Protein AF-A0A836W245-F1 (afdb_monomer_lite)

Structure (mmCIF, N/CA/C/O backbone):
data_AF-A0A836W245-F1
#
_entry.id   AF-A0A836W245-F1
#
loop_
_atom_site.group_PDB
_atom_site.id
_atom_site.type_symbol
_atom_site.label_atom_id
_atom_site.label_alt_id
_atom_site.label_comp_id
_atom_site.label_asym_id
_atom_site.label_entity_id
_atom_site.label_seq_id
_atom_site.pdbx_PDB_ins_code
_atom_site.Cartn_x
_atom_site.Cartn_y
_atom_site.Cartn_z
_atom_site.occupancy
_atom_site.B_iso_or_equiv
_atom_site.auth_seq_id
_atom_site.auth_comp_id
_atom_site.auth_asym_id
_atom_site.auth_atom_id
_atom_site.pdbx_PDB_model_num
ATOM 1 N N . MET A 1 1 ? 28.069 -9.617 64.576 1.00 47.66 1 MET A N 1
ATOM 2 C CA . MET A 1 1 ? 28.295 -8.762 63.383 1.00 47.66 1 MET A CA 1
ATOM 3 C C . MET A 1 1 ? 27.732 -9.334 62.073 1.00 47.66 1 MET A C 1
ATOM 5 O O . MET A 1 1 ? 27.235 -8.561 61.270 1.00 47.66 1 MET A O 1
ATOM 9 N N . ARG A 1 2 ? 27.724 -10.661 61.850 1.00 44.66 2 ARG A N 1
ATOM 10 C CA . ARG A 1 2 ? 27.173 -11.289 60.622 1.00 44.66 2 ARG A CA 1
ATOM 11 C C . ARG A 1 2 ? 25.635 -11.312 60.510 1.00 44.66 2 ARG A C 1
ATOM 13 O O . ARG A 1 2 ? 25.115 -11.456 59.411 1.00 44.66 2 ARG A O 1
ATOM 20 N N . THR A 1 3 ? 24.909 -11.146 61.616 1.00 44.88 3 THR A N 1
ATOM 21 C CA . THR A 1 3 ? 23.432 -11.211 61.645 1.00 44.88 3 THR A CA 1
ATOM 22 C C . THR A 1 3 ? 22.758 -9.871 61.322 1.00 44.88 3 THR A C 1
ATOM 24 O O . THR A 1 3 ? 21.690 -9.860 60.725 1.00 44.88 3 THR A O 1
ATOM 27 N N . ILE A 1 4 ? 23.408 -8.741 61.629 1.00 49.28 4 ILE A N 1
ATOM 28 C CA . ILE A 1 4 ? 22.876 -7.386 61.374 1.00 49.28 4 ILE A CA 1
ATOM 29 C C . ILE A 1 4 ? 22.951 -7.034 59.877 1.00 49.28 4 ILE A C 1
ATOM 31 O O . ILE A 1 4 ? 22.024 -6.451 59.325 1.00 49.28 4 ILE A O 1
ATOM 35 N N . VAL A 1 5 ? 24.001 -7.485 59.181 1.00 45.41 5 VAL A N 1
ATOM 36 C CA . VAL A 1 5 ? 24.184 -7.248 57.734 1.00 45.41 5 VAL A CA 1
ATOM 37 C C . VAL A 1 5 ? 23.107 -7.949 56.893 1.00 45.41 5 VAL A C 1
ATOM 39 O O . VAL A 1 5 ? 22.710 -7.438 55.850 1.00 45.41 5 VAL A O 1
ATOM 42 N N . ARG A 1 6 ? 22.564 -9.082 57.364 1.00 43.44 6 ARG A N 1
ATOM 43 C CA . ARG A 1 6 ? 21.468 -9.790 56.679 1.00 43.44 6 ARG A CA 1
ATOM 44 C C . ARG A 1 6 ? 20.121 -9.069 56.772 1.00 43.44 6 ARG A C 1
ATOM 46 O O . ARG A 1 6 ? 19.291 -9.267 55.893 1.00 43.44 6 ARG A O 1
ATOM 53 N N . PHE A 1 7 ? 19.917 -8.222 57.781 1.00 39.59 7 PHE A N 1
ATOM 54 C CA . PHE A 1 7 ? 18.658 -7.495 57.953 1.00 39.59 7 PHE A CA 1
ATOM 55 C C . PHE A 1 7 ? 18.595 -6.238 57.067 1.00 39.59 7 PHE A C 1
ATOM 57 O O . PHE A 1 7 ? 17.558 -5.956 56.475 1.00 39.59 7 PHE A O 1
ATOM 64 N N . CYS A 1 8 ? 19.720 -5.538 56.869 1.00 41.50 8 CYS A N 1
ATOM 65 C CA . CYS A 1 8 ? 19.764 -4.344 56.011 1.00 41.50 8 CYS A CA 1
ATOM 66 C C . CYS A 1 8 ? 19.654 -4.657 54.507 1.00 41.50 8 CYS A C 1
ATOM 68 O O . CYS A 1 8 ? 19.101 -3.860 53.755 1.00 41.50 8 CYS A O 1
ATOM 70 N N . VAL A 1 9 ? 20.128 -5.825 54.056 1.00 45.41 9 VAL A N 1
ATOM 71 C CA . VAL A 1 9 ? 20.035 -6.223 52.636 1.00 45.41 9 VAL A CA 1
ATOM 72 C C . VAL A 1 9 ? 18.607 -6.635 52.249 1.00 45.41 9 VAL A C 1
ATOM 74 O O . VAL A 1 9 ? 18.189 -6.399 51.118 1.00 45.41 9 VAL A O 1
ATOM 77 N N . ALA A 1 10 ? 17.825 -7.180 53.188 1.00 42.88 10 ALA A N 1
ATOM 78 C CA . ALA A 1 10 ? 16.442 -7.586 52.933 1.00 42.88 10 ALA A CA 1
ATOM 79 C C . ALA A 1 10 ? 15.473 -6.393 52.807 1.00 42.88 10 ALA A C 1
ATOM 81 O O . ALA A 1 10 ? 14.523 -6.454 52.030 1.00 42.88 10 ALA A O 1
ATOM 82 N N . VAL A 1 11 ? 15.729 -5.284 53.513 1.00 47.28 11 VAL A N 1
ATOM 83 C CA . VAL A 1 11 ? 14.861 -4.090 53.473 1.00 47.28 11 VAL A CA 1
ATOM 84 C C . VAL A 1 11 ? 15.073 -3.270 52.191 1.00 47.28 11 VAL A C 1
ATOM 86 O O . VAL A 1 11 ? 14.105 -2.769 51.620 1.00 47.28 11 VAL A O 1
ATOM 89 N N . SER A 1 12 ? 16.299 -3.213 51.655 1.00 47.16 12 SER A N 1
ATOM 90 C CA . SER A 1 12 ? 16.576 -2.513 50.386 1.00 47.16 12 SER A CA 1
ATOM 91 C C . SER A 1 12 ? 16.054 -3.235 49.138 1.00 47.16 12 SER A C 1
ATOM 93 O O . SER A 1 12 ? 15.827 -2.589 48.118 1.00 47.16 12 SER A O 1
ATOM 95 N N . PHE A 1 13 ? 15.807 -4.548 49.203 1.00 42.25 13 PHE A N 1
ATOM 96 C CA . PHE A 1 13 ? 15.183 -5.285 48.096 1.00 42.25 13 PHE A CA 1
ATOM 97 C C . PHE A 1 13 ? 13.653 -5.168 48.072 1.00 42.25 13 PHE A C 1
ATOM 99 O O . PHE A 1 13 ? 13.043 -5.389 47.029 1.00 42.25 13 PHE A O 1
ATOM 106 N N . PHE A 1 14 ? 13.026 -4.777 49.185 1.00 44.38 14 PHE A N 1
ATOM 107 C CA . PHE A 1 14 ? 11.569 -4.638 49.261 1.00 44.38 14 PHE A CA 1
ATOM 108 C C . PHE A 1 14 ? 11.072 -3.253 48.805 1.00 44.38 14 PHE A C 1
ATOM 110 O O . PHE A 1 14 ? 9.953 -3.122 48.318 1.00 44.38 14 PHE A O 1
ATOM 117 N N . LEU A 1 15 ? 11.920 -2.220 48.880 1.00 45.69 15 LEU A N 1
ATOM 118 C CA . LEU A 1 15 ? 11.582 -0.847 48.472 1.00 45.69 15 LEU A CA 1
ATOM 119 C C . LEU A 1 15 ? 11.817 -0.548 46.979 1.00 45.69 15 LEU A C 1
ATOM 121 O O . LEU A 1 15 ? 11.284 0.433 46.471 1.00 45.69 15 LEU A O 1
ATOM 125 N N . CYS A 1 16 ? 12.543 -1.402 46.251 1.00 46.50 16 CYS A N 1
ATOM 126 C CA . CYS A 1 16 ? 12.774 -1.231 44.808 1.00 46.50 16 CYS A CA 1
ATOM 127 C C . CYS A 1 16 ? 11.718 -1.938 43.928 1.00 46.50 16 CYS A C 1
ATOM 129 O O . CYS A 1 16 ? 11.675 -1.738 42.719 1.00 46.50 16 CYS A O 1
ATOM 131 N N . GLY A 1 17 ? 10.831 -2.750 44.518 1.00 47.09 17 GLY A N 1
ATOM 132 C CA . GLY A 1 17 ? 9.788 -3.482 43.784 1.00 47.09 17 GLY A CA 1
ATOM 133 C C . GLY A 1 17 ? 8.493 -2.699 43.529 1.00 47.09 17 GLY A C 1
ATOM 134 O O . GLY A 1 17 ? 7.627 -3.180 42.803 1.00 47.09 17 GLY A O 1
ATOM 135 N N . ILE A 1 18 ? 8.334 -1.510 44.122 1.00 53.28 18 ILE A N 1
ATOM 136 C CA . ILE A 1 18 ? 7.068 -0.748 44.098 1.00 53.28 18 ILE A CA 1
ATOM 137 C C . ILE A 1 18 ? 7.098 0.396 43.062 1.00 53.28 18 ILE A C 1
ATOM 139 O O . ILE A 1 18 ? 6.050 0.878 42.640 1.00 53.28 18 ILE A O 1
ATOM 143 N N . ALA A 1 19 ? 8.276 0.798 42.570 1.00 51.19 19 ALA A N 1
ATOM 144 C CA . ALA A 1 19 ? 8.436 2.011 41.757 1.00 51.19 19 ALA A CA 1
ATOM 145 C C . ALA A 1 19 ? 8.362 1.812 40.227 1.00 51.19 19 ALA A C 1
ATOM 147 O O . ALA A 1 19 ? 8.539 2.773 39.484 1.00 51.19 19 ALA A O 1
ATOM 148 N N . SER A 1 20 ? 8.079 0.604 39.729 1.00 49.88 20 SER A N 1
ATOM 149 C CA . SER A 1 20 ? 8.009 0.335 38.278 1.00 49.88 20 SER A CA 1
ATOM 150 C C . SER A 1 20 ? 6.611 0.002 37.766 1.00 49.88 20 SER A C 1
ATOM 152 O O . SER A 1 20 ? 6.468 -0.562 36.686 1.00 49.88 20 SER A O 1
ATOM 154 N N . ARG A 1 21 ? 5.559 0.416 38.480 1.00 50.69 21 ARG A N 1
ATOM 155 C CA . ARG A 1 21 ? 4.278 0.695 37.823 1.00 50.69 21 ARG A CA 1
ATOM 156 C C . ARG A 1 21 ? 4.291 2.140 37.338 1.00 50.69 21 ARG A C 1
ATOM 158 O O . ARG A 1 21 ? 3.530 2.968 37.830 1.00 50.69 21 ARG A O 1
ATOM 165 N N . LEU A 1 22 ? 5.151 2.448 36.359 1.00 54.03 22 LEU A N 1
ATOM 166 C CA . LEU A 1 22 ? 4.744 3.488 35.420 1.00 54.03 22 LEU A CA 1
ATOM 167 C C . LEU A 1 22 ? 3.404 3.002 34.881 1.00 54.03 22 LEU A C 1
ATOM 169 O O . LEU A 1 22 ? 3.316 1.895 34.352 1.00 54.03 22 LEU A O 1
ATOM 173 N N . CYS A 1 23 ? 2.366 3.787 35.129 1.00 49.72 23 CYS A N 1
ATOM 174 C CA . CYS A 1 23 ? 1.044 3.591 34.576 1.00 49.72 23 CYS A CA 1
ATOM 175 C C . CYS A 1 23 ? 1.191 3.678 33.052 1.00 49.72 23 CYS A C 1
ATOM 177 O O . CYS A 1 23 ? 1.077 4.752 32.470 1.00 49.72 23 CYS A O 1
ATOM 179 N N . ALA A 1 24 ? 1.563 2.570 32.410 1.00 62.88 24 ALA A N 1
ATOM 180 C CA . ALA A 1 24 ? 1.354 2.405 30.991 1.00 62.88 24 ALA A CA 1
ATOM 181 C C . ALA A 1 24 ? -0.163 2.438 30.847 1.00 62.88 24 ALA A C 1
ATOM 183 O O . ALA A 1 24 ? -0.844 1.495 31.244 1.00 62.88 24 ALA A O 1
ATOM 184 N N . THR A 1 25 ? -0.693 3.577 30.406 1.00 70.31 25 THR A N 1
ATOM 185 C CA . THR A 1 25 ? -2.091 3.684 30.000 1.00 70.31 25 THR A CA 1
ATOM 186 C C . THR A 1 25 ? -2.354 2.543 29.034 1.00 70.31 25 THR A C 1
ATOM 188 O O . THR A 1 25 ? -1.683 2.458 28.003 1.00 70.31 25 THR A O 1
ATOM 191 N N . GLU A 1 26 ? -3.250 1.629 29.409 1.00 83.25 26 GLU A N 1
ATOM 192 C CA . GLU A 1 26 ? -3.616 0.521 28.536 1.00 83.25 26 GLU A CA 1
ATOM 193 C C . GLU A 1 26 ? -4.099 1.100 27.208 1.00 83.25 26 GLU A C 1
ATOM 195 O O . GLU A 1 26 ? -4.970 1.971 27.182 1.00 83.25 26 GLU A O 1
ATOM 200 N N . LEU A 1 27 ? -3.490 0.648 26.109 1.00 88.56 27 LEU A N 1
ATOM 201 C CA . LEU A 1 27 ? -3.878 1.072 24.773 1.00 88.56 27 LEU A CA 1
ATOM 202 C C . LEU A 1 27 ? -5.320 0.625 24.531 1.00 88.56 27 LEU A C 1
ATOM 204 O O . LEU A 1 27 ? -5.608 -0.572 24.494 1.00 88.56 27 LEU A O 1
ATOM 208 N N . THR A 1 28 ? -6.224 1.579 24.338 1.00 94.06 28 THR A N 1
ATOM 209 C CA . THR A 1 28 ? -7.613 1.252 24.012 1.00 94.06 28 THR A CA 1
ATOM 210 C C . THR A 1 28 ? -7.726 0.761 22.568 1.00 94.06 28 THR A C 1
ATOM 212 O O . THR A 1 28 ? -6.950 1.165 21.696 1.00 94.06 28 THR A O 1
ATOM 215 N N . GLU A 1 29 ? -8.744 -0.054 22.264 1.00 91.25 29 GLU A N 1
ATOM 216 C CA . GLU A 1 29 ? -9.030 -0.465 20.878 1.00 91.25 29 GLU A CA 1
ATOM 217 C C . GLU A 1 29 ? -9.170 0.760 19.958 1.00 91.25 29 GLU A C 1
ATOM 219 O O . GLU A 1 29 ? -8.620 0.796 18.859 1.00 91.25 29 GLU A O 1
ATOM 224 N N . GLY A 1 30 ? -9.858 1.805 20.426 1.00 93.38 30 GLY A N 1
ATOM 225 C CA . GLY A 1 30 ? -10.057 3.028 19.654 1.00 93.38 30 GLY A CA 1
ATOM 226 C C . GLY A 1 30 ? -8.750 3.751 19.316 1.00 93.38 30 GLY A C 1
ATOM 227 O O . GLY A 1 30 ? -8.602 4.258 18.206 1.00 93.38 30 GLY A O 1
ATOM 228 N N . GLU A 1 31 ? -7.789 3.801 20.241 1.00 95.31 31 GLU A N 1
ATOM 229 C CA . GLU A 1 31 ? -6.462 4.372 19.979 1.00 95.31 31 GLU A CA 1
ATOM 230 C C . GLU A 1 31 ? -5.665 3.524 18.991 1.00 95.31 31 GLU A C 1
ATOM 232 O O . GLU A 1 31 ? -5.082 4.078 18.056 1.00 95.31 31 GLU A O 1
ATOM 237 N N . ALA A 1 32 ? -5.702 2.197 19.143 1.00 93.50 32 ALA A N 1
ATOM 238 C CA . ALA A 1 32 ? -5.055 1.271 18.221 1.00 93.50 32 ALA A CA 1
ATOM 239 C C . ALA A 1 32 ? -5.604 1.422 16.791 1.00 93.50 32 ALA A C 1
ATOM 241 O O . ALA A 1 32 ? -4.836 1.546 15.837 1.00 93.50 32 ALA A O 1
ATOM 242 N N . VAL A 1 33 ? -6.931 1.498 16.641 1.00 94.75 33 VAL A N 1
ATOM 243 C CA . VAL A 1 33 ? -7.595 1.669 15.339 1.00 94.75 33 VAL A CA 1
ATOM 244 C C . VAL A 1 33 ? -7.238 3.012 14.706 1.00 94.75 33 VAL A C 1
ATOM 246 O O . VAL A 1 33 ? -6.909 3.044 13.523 1.00 94.75 33 VAL A O 1
ATOM 249 N N . ARG A 1 34 ? -7.230 4.112 15.475 1.00 96.56 34 ARG A N 1
ATOM 250 C CA . ARG A 1 34 ? -6.826 5.434 14.957 1.00 96.56 34 ARG A CA 1
ATOM 251 C C . ARG A 1 34 ? -5.363 5.463 14.519 1.00 96.56 34 ARG A C 1
ATOM 253 O O . ARG A 1 34 ? -5.039 6.065 13.495 1.00 96.56 34 ARG A O 1
ATOM 260 N N . ALA A 1 35 ? -4.476 4.825 15.280 1.00 96.75 35 ALA A N 1
ATOM 261 C CA . ALA A 1 35 ? -3.066 4.722 14.918 1.00 96.75 35 ALA A CA 1
ATOM 262 C C . ALA A 1 35 ? -2.878 3.900 13.632 1.00 96.75 35 ALA A C 1
ATOM 264 O O . ALA A 1 35 ? -2.146 4.322 12.735 1.00 96.75 35 ALA A O 1
ATOM 265 N N . LEU A 1 36 ? -3.589 2.773 13.517 1.00 96.69 36 LEU A N 1
ATOM 266 C CA . LEU A 1 36 ? -3.573 1.922 12.332 1.00 96.69 36 LEU A CA 1
ATOM 267 C C . LEU A 1 36 ? -4.112 2.660 11.102 1.00 96.69 36 LEU A C 1
ATOM 269 O O . LEU A 1 36 ? -3.475 2.647 10.053 1.00 96.69 36 LEU A O 1
ATOM 273 N N . GLU A 1 37 ? -5.241 3.356 11.236 1.00 98.00 37 GLU A N 1
ATOM 274 C CA . GLU A 1 37 ? -5.814 4.164 10.161 1.00 98.00 37 GLU A CA 1
ATOM 275 C C . GLU A 1 37 ? -4.830 5.241 9.694 1.00 98.00 37 GLU A C 1
ATOM 277 O O . GLU A 1 37 ? -4.583 5.363 8.495 1.00 98.00 37 GLU A O 1
ATOM 282 N N . LYS A 1 38 ? -4.188 5.963 10.622 1.00 98.50 38 LYS A N 1
ATOM 283 C CA . LYS A 1 38 ? -3.166 6.963 10.284 1.00 98.50 38 LYS A CA 1
ATOM 284 C C . LYS A 1 38 ? -2.003 6.352 9.496 1.00 98.50 38 LYS A C 1
ATOM 286 O O . LYS A 1 38 ? -1.590 6.922 8.486 1.00 98.50 38 LYS A O 1
ATOM 291 N N . ALA A 1 39 ? -1.487 5.203 9.936 1.00 98.06 39 ALA A N 1
ATOM 292 C CA . ALA A 1 39 ? -0.386 4.518 9.263 1.00 98.06 39 ALA A CA 1
ATOM 293 C C . ALA A 1 39 ? -0.782 4.044 7.854 1.00 98.06 39 ALA A C 1
ATOM 295 O O . ALA A 1 39 ? -0.070 4.315 6.887 1.00 98.06 39 ALA A O 1
ATOM 296 N N . VAL A 1 40 ? -1.944 3.398 7.715 1.00 98.44 40 VAL A N 1
ATOM 297 C CA . VAL A 1 40 ? -2.439 2.908 6.419 1.00 98.44 40 VAL A CA 1
ATOM 298 C C . VAL A 1 40 ? -2.730 4.061 5.461 1.00 98.44 40 VAL A C 1
ATOM 300 O O . VAL A 1 40 ? -2.367 3.980 4.291 1.00 98.44 40 VAL A O 1
ATOM 303 N N . GLN A 1 41 ? -3.321 5.159 5.936 1.00 98.50 41 GLN A N 1
ATOM 304 C CA . GLN A 1 41 ? -3.576 6.339 5.105 1.00 98.50 41 GLN A CA 1
ATOM 305 C C . GLN A 1 41 ? -2.279 6.954 4.571 1.00 98.50 41 GLN A C 1
ATOM 307 O O . GLN A 1 41 ? -2.218 7.278 3.387 1.00 98.50 41 GLN A O 1
ATOM 312 N N . PHE A 1 42 ? -1.235 7.060 5.400 1.00 98.56 42 PHE A N 1
ATOM 313 C CA . PHE A 1 42 ? 0.078 7.527 4.950 1.00 98.56 42 PHE A CA 1
ATOM 314 C C . PHE A 1 42 ? 0.670 6.603 3.878 1.00 98.56 42 PHE A C 1
ATOM 316 O O . PHE A 1 42 ? 1.099 7.068 2.825 1.00 98.56 42 PHE A O 1
ATOM 323 N N . PHE A 1 43 ? 0.633 5.285 4.094 1.00 98.12 43 PHE A N 1
ATOM 324 C CA . PHE A 1 43 ? 1.153 4.339 3.108 1.00 98.12 43 PHE A CA 1
ATOM 325 C C . PHE A 1 43 ? 0.384 4.387 1.787 1.00 98.12 43 PHE A C 1
ATOM 327 O O . PHE A 1 43 ? 0.999 4.358 0.725 1.00 98.12 43 PHE A O 1
ATOM 334 N N . ARG A 1 44 ? -0.949 4.460 1.832 1.00 98.19 44 ARG A N 1
ATOM 335 C CA . ARG A 1 44 ? -1.790 4.506 0.629 1.00 98.19 44 ARG A CA 1
ATOM 336 C C . ARG A 1 44 ? -1.604 5.794 -0.168 1.00 98.19 44 ARG A C 1
ATOM 338 O O . ARG A 1 44 ? -1.588 5.737 -1.390 1.00 98.19 44 ARG A O 1
ATOM 345 N N . LYS A 1 45 ? -1.472 6.937 0.512 1.00 97.75 45 LYS A N 1
ATOM 346 C CA . LYS A 1 45 ? -1.440 8.257 -0.138 1.00 97.75 45 LYS A CA 1
ATOM 347 C C . LYS A 1 45 ? -0.043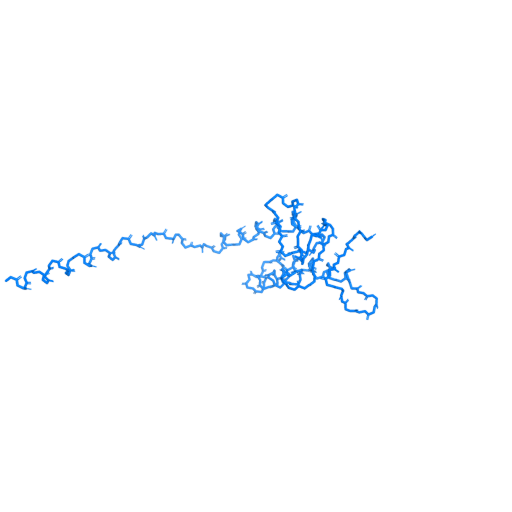 8.716 -0.533 1.00 97.75 45 LYS A C 1
ATOM 349 O O . LYS A 1 45 ? 0.111 9.283 -1.605 1.00 97.75 45 LYS A O 1
ATOM 354 N N . GLU A 1 46 ? 0.955 8.459 0.308 1.00 97.56 46 GLU A N 1
ATOM 355 C CA . GLU A 1 46 ? 2.286 9.060 0.154 1.00 97.56 46 GLU A CA 1
ATOM 356 C C . GLU A 1 46 ? 3.331 8.049 -0.344 1.00 97.56 46 GLU A C 1
ATOM 358 O O . GLU A 1 46 ? 4.167 8.355 -1.196 1.00 97.56 46 GLU A O 1
ATOM 363 N N . VAL A 1 47 ? 3.296 6.821 0.184 1.00 97.56 47 VAL A N 1
ATOM 364 C CA . VAL A 1 47 ? 4.333 5.805 -0.081 1.00 97.56 47 VAL A CA 1
ATOM 365 C C . VAL A 1 47 ? 4.042 5.014 -1.355 1.00 97.56 47 VAL A C 1
ATOM 367 O O . VAL A 1 47 ? 4.957 4.677 -2.111 1.00 97.56 47 VAL A O 1
ATOM 370 N N . SER A 1 48 ? 2.767 4.703 -1.576 1.00 97.69 48 SER A N 1
ATOM 371 C CA . SER A 1 48 ? 2.318 3.811 -2.634 1.00 97.69 48 SER A CA 1
ATOM 372 C C . SER A 1 48 ? 2.628 4.340 -4.036 1.00 97.69 48 SER A C 1
ATOM 374 O O . SER A 1 48 ? 2.436 5.516 -4.340 1.00 97.69 48 SER A O 1
ATOM 376 N N . ALA A 1 49 ? 3.034 3.438 -4.926 1.00 97.19 49 ALA A N 1
ATOM 377 C CA . ALA A 1 49 ? 2.996 3.637 -6.367 1.00 97.19 49 ALA A CA 1
ATOM 378 C C . ALA A 1 49 ? 1.770 2.898 -6.916 1.00 97.19 49 ALA A C 1
ATOM 380 O O . ALA A 1 49 ? 1.836 1.713 -7.228 1.00 97.19 49 ALA A O 1
ATOM 381 N N . GLN A 1 50 ? 0.624 3.583 -6.988 1.00 97.12 50 GLN A N 1
ATOM 382 C CA . GLN A 1 50 ? -0.637 3.026 -7.498 1.00 97.12 50 GLN A CA 1
ATOM 383 C C . GLN A 1 50 ? -1.080 1.705 -6.816 1.00 97.12 50 GLN A C 1
ATOM 385 O O . GLN A 1 50 ? -1.565 0.797 -7.480 1.00 97.12 50 GLN A O 1
ATOM 390 N N . GLY A 1 51 ? -0.894 1.555 -5.508 1.00 98.19 51 GLY A N 1
ATOM 391 C CA . GLY A 1 51 ? -1.150 0.312 -4.763 1.00 98.19 51 GLY A CA 1
ATOM 392 C C . GLY A 1 51 ? 0.081 -0.592 -4.609 1.00 98.19 51 GLY A C 1
ATOM 393 O O . GLY A 1 51 ? 0.047 -1.543 -3.836 1.00 98.19 51 GLY A O 1
ATOM 394 N N . GLY A 1 52 ? 1.180 -0.303 -5.309 1.00 98.25 52 GLY A N 1
ATOM 395 C CA . GLY A 1 52 ? 2.445 -1.028 -5.204 1.00 98.25 52 GLY A CA 1
ATOM 396 C C . GLY A 1 52 ? 3.423 -0.421 -4.192 1.00 98.25 52 GLY A C 1
ATOM 397 O O . GLY A 1 52 ? 3.386 0.780 -3.919 1.00 98.25 52 GLY A O 1
ATOM 398 N N . TYR A 1 53 ? 4.315 -1.254 -3.651 1.00 98.44 53 TYR A N 1
ATOM 399 C CA . TYR A 1 53 ? 5.287 -0.884 -2.617 1.00 98.44 53 TYR A CA 1
ATOM 400 C C . TYR A 1 53 ? 6.681 -1.467 -2.891 1.00 98.44 53 TYR A C 1
ATOM 402 O O . TYR A 1 53 ? 6.837 -2.450 -3.616 1.00 98.44 53 TYR A O 1
ATOM 410 N N . LEU A 1 54 ? 7.692 -0.844 -2.290 1.00 97.56 54 LEU A N 1
ATOM 411 C CA . LEU A 1 54 ? 9.110 -1.204 -2.335 1.00 97.56 54 LEU A CA 1
ATOM 412 C C . LEU A 1 54 ? 9.612 -1.578 -0.931 1.00 97.56 54 LEU A C 1
ATOM 414 O O . LEU A 1 54 ? 8.852 -1.570 0.036 1.00 97.56 54 LEU A O 1
ATOM 418 N N . TRP A 1 55 ? 10.901 -1.897 -0.821 1.00 94.38 55 TRP A N 1
ATOM 419 C CA . TRP A 1 55 ? 11.511 -2.418 0.405 1.00 94.38 55 TRP A CA 1
ATOM 420 C C . TRP A 1 55 ? 11.835 -1.310 1.397 1.00 94.38 55 TRP A C 1
ATOM 422 O O . TRP A 1 55 ? 11.666 -1.460 2.607 1.00 94.38 55 TRP A O 1
ATOM 432 N N . ARG A 1 56 ? 12.363 -0.200 0.874 1.00 95.38 56 ARG A N 1
ATOM 433 C CA . ARG A 1 56 ? 12.897 0.890 1.682 1.00 95.38 56 ARG A CA 1
ATOM 434 C C . ARG A 1 56 ? 12.656 2.235 1.022 1.00 95.38 56 ARG A C 1
ATOM 436 O O . ARG A 1 56 ? 12.741 2.391 -0.196 1.00 95.38 56 ARG A O 1
ATOM 443 N N . TYR A 1 57 ? 12.407 3.209 1.884 1.00 97.06 57 TYR A N 1
ATOM 444 C CA . TYR A 1 57 ? 12.158 4.593 1.531 1.00 97.06 57 TYR A CA 1
ATOM 445 C C . TYR A 1 57 ? 12.986 5.497 2.444 1.00 97.06 57 TYR A C 1
ATOM 447 O O . TYR A 1 57 ? 13.159 5.192 3.628 1.00 97.06 57 TYR A O 1
ATOM 455 N N . SER A 1 58 ? 13.499 6.608 1.914 1.00 97.50 58 SER A N 1
ATOM 456 C CA . SER A 1 58 ? 13.969 7.705 2.764 1.00 97.50 58 SER A CA 1
ATOM 457 C C . SER A 1 58 ? 12.786 8.390 3.450 1.00 97.50 58 SER A C 1
ATOM 459 O O . SER A 1 58 ? 11.650 8.286 2.997 1.00 97.50 58 SER A O 1
ATOM 461 N N . GLN A 1 59 ? 13.046 9.113 4.540 1.00 96.62 59 GLN A N 1
ATOM 462 C CA . GLN A 1 59 ? 12.001 9.786 5.323 1.00 96.62 59 GLN A CA 1
ATOM 463 C C . GLN A 1 59 ? 11.167 10.785 4.499 1.00 96.62 59 GLN A C 1
ATOM 465 O O . GLN A 1 59 ? 9.980 10.954 4.753 1.00 96.62 59 GLN A O 1
ATOM 470 N N . ASP A 1 60 ? 11.788 11.430 3.515 1.00 96.69 60 ASP A N 1
ATOM 471 C CA . ASP A 1 60 ? 11.168 12.372 2.577 1.00 96.69 60 ASP A CA 1
ATOM 472 C C . ASP A 1 60 ? 10.624 11.696 1.302 1.00 96.69 60 ASP A C 1
ATOM 474 O O . ASP A 1 60 ? 10.176 12.379 0.386 1.00 96.69 60 ASP A O 1
ATOM 478 N N . LEU A 1 61 ? 10.700 10.361 1.217 1.00 96.19 61 LEU A N 1
ATOM 479 C CA . LEU A 1 61 ? 10.273 9.523 0.088 1.00 96.19 61 LEU A CA 1
ATOM 480 C C . LEU A 1 61 ? 10.967 9.816 -1.259 1.00 96.19 61 LEU A C 1
ATOM 482 O O . LEU A 1 61 ? 10.556 9.264 -2.289 1.00 96.19 61 LEU A O 1
ATOM 486 N N . SER A 1 62 ? 12.031 10.631 -1.262 1.00 95.88 62 SER A N 1
ATOM 487 C CA . SER A 1 62 ? 12.801 10.985 -2.463 1.00 95.88 62 SER A CA 1
ATOM 488 C C . SER A 1 62 ? 13.697 9.845 -2.957 1.00 95.88 62 SER A C 1
ATOM 490 O O . SER A 1 62 ? 13.992 9.747 -4.150 1.00 95.88 62 SER A O 1
ATOM 492 N N . LYS A 1 63 ? 14.106 8.948 -2.052 1.00 97.31 63 LYS A N 1
ATOM 493 C CA . LYS A 1 63 ? 14.838 7.717 -2.357 1.00 97.31 63 LYS A CA 1
ATOM 494 C C . LYS A 1 63 ? 13.947 6.517 -2.094 1.00 97.31 63 LYS A C 1
ATOM 496 O O . LYS A 1 63 ? 13.305 6.419 -1.048 1.00 97.31 63 LYS A O 1
ATOM 501 N N . ARG A 1 64 ? 13.939 5.606 -3.060 1.00 97.25 64 ARG A N 1
ATOM 502 C CA . ARG A 1 64 ? 13.092 4.420 -3.094 1.00 97.25 64 ARG A CA 1
ATOM 503 C C . ARG A 1 64 ? 13.918 3.255 -3.608 1.00 97.25 64 ARG A C 1
ATOM 505 O O . ARG A 1 64 ? 14.634 3.413 -4.599 1.00 97.25 64 ARG A O 1
ATOM 512 N N . GLU A 1 65 ? 13.865 2.122 -2.920 1.00 96.38 65 GLU A N 1
ATOM 513 C CA . GLU A 1 65 ? 14.778 1.009 -3.184 1.00 96.38 65 GLU A CA 1
ATOM 514 C C . GLU A 1 65 ? 14.076 -0.349 -3.054 1.00 96.38 65 GLU A C 1
ATOM 516 O O . GLU A 1 65 ? 13.322 -0.586 -2.107 1.00 96.38 65 GLU A O 1
ATOM 521 N N . GLY A 1 66 ? 14.343 -1.222 -4.027 1.00 94.00 66 GLY A N 1
ATOM 522 C CA . GLY A 1 66 ? 14.225 -2.676 -3.912 1.00 94.00 66 GLY A CA 1
ATOM 523 C C . GLY A 1 66 ? 15.625 -3.262 -3.719 1.00 94.00 66 GLY A C 1
ATOM 524 O O . GLY A 1 66 ? 16.370 -2.803 -2.852 1.00 94.00 66 GLY A O 1
ATOM 525 N N . GLU A 1 67 ? 16.039 -4.185 -4.590 1.00 94.25 67 GLU A N 1
ATOM 526 C CA . GLU A 1 67 ? 17.449 -4.623 -4.672 1.00 94.25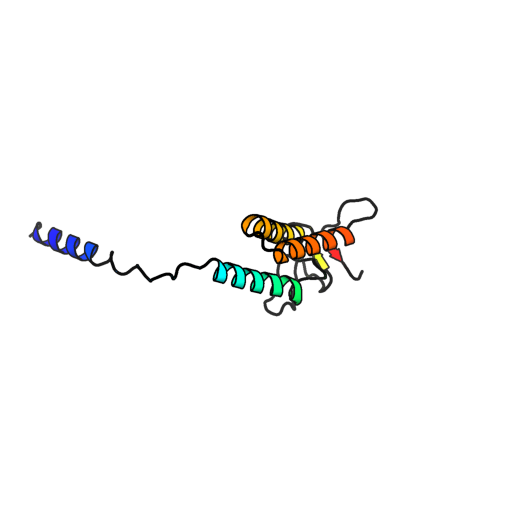 67 GLU A CA 1
ATOM 527 C C . GLU A 1 67 ? 18.400 -3.484 -5.074 1.00 94.25 67 GLU A C 1
ATOM 529 O O . GLU A 1 67 ? 19.581 -3.486 -4.731 1.00 94.25 67 GLU A O 1
ATOM 534 N N . GLY A 1 68 ? 17.874 -2.485 -5.781 1.00 93.19 68 GLY A N 1
ATOM 535 C CA . GLY A 1 68 ? 18.576 -1.264 -6.150 1.00 93.19 68 GLY A CA 1
ATOM 536 C C . GLY A 1 68 ? 17.636 -0.064 -6.164 1.00 93.19 68 GLY A C 1
ATOM 537 O O . GLY A 1 68 ? 16.484 -0.148 -5.731 1.00 93.19 68 GLY A O 1
ATOM 538 N N . LYS A 1 69 ? 18.126 1.066 -6.683 1.00 95.81 69 LYS A N 1
ATOM 539 C CA . LYS A 1 69 ? 17.326 2.28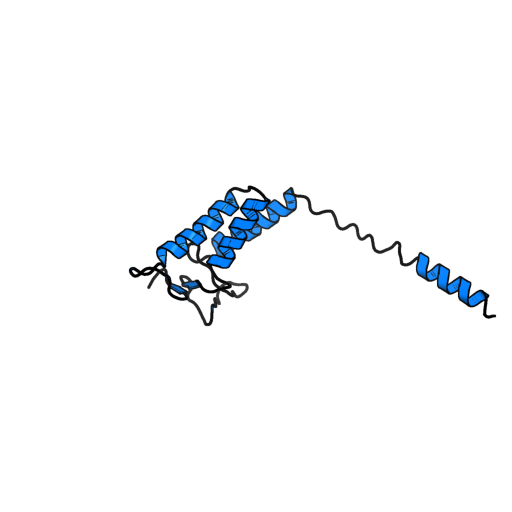7 -6.836 1.00 95.81 69 LYS A CA 1
ATOM 540 C C . LYS A 1 69 ? 16.112 2.020 -7.730 1.00 95.81 69 LYS A C 1
ATOM 542 O O . LYS A 1 69 ? 16.256 1.488 -8.828 1.00 95.81 69 LYS A O 1
ATOM 547 N N . ALA A 1 70 ? 14.943 2.446 -7.272 1.00 95.81 70 ALA A N 1
ATOM 548 C CA . ALA A 1 70 ? 13.679 2.320 -7.980 1.00 95.81 70 ALA A CA 1
ATOM 549 C C . ALA A 1 70 ? 13.089 3.697 -8.316 1.00 95.81 70 ALA A C 1
ATOM 551 O O . ALA A 1 70 ? 13.351 4.694 -7.634 1.00 95.81 70 ALA A O 1
ATOM 552 N N . GLY A 1 71 ? 12.298 3.749 -9.389 1.00 94.50 71 GLY A N 1
ATOM 553 C CA . GLY A 1 71 ? 11.559 4.942 -9.785 1.00 94.50 71 GLY A CA 1
ATOM 554 C C . GLY A 1 71 ? 10.330 5.191 -8.899 1.00 94.50 71 GLY A C 1
ATOM 555 O O . GLY A 1 71 ? 9.910 4.318 -8.136 1.00 94.50 71 GLY A O 1
ATOM 556 N N . PRO A 1 72 ? 9.716 6.383 -8.993 1.00 93.50 72 PRO A N 1
ATOM 557 C CA . PRO A 1 72 ? 8.518 6.719 -8.224 1.00 93.50 72 PRO A CA 1
ATOM 558 C C . PRO A 1 72 ? 7.2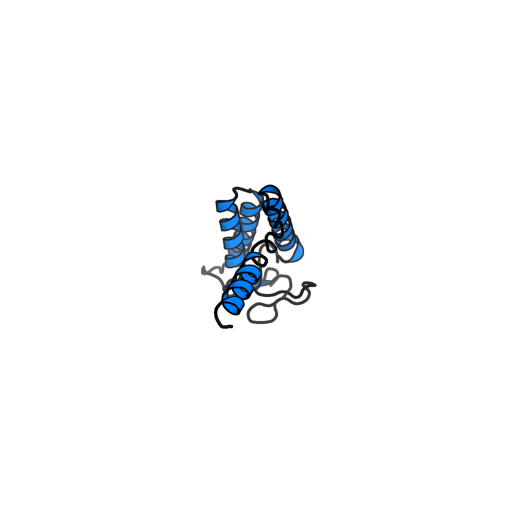85 5.890 -8.617 1.00 93.50 72 PRO A C 1
ATOM 560 O O . PRO A 1 72 ? 6.415 5.693 -7.775 1.00 93.50 72 PRO A O 1
ATOM 563 N N . LEU A 1 73 ? 7.229 5.375 -9.852 1.00 96.06 73 LEU A N 1
ATOM 564 C CA . LEU A 1 73 ? 6.142 4.538 -10.383 1.00 96.06 73 LEU A CA 1
ATOM 565 C C . LEU A 1 73 ? 6.532 3.054 -10.491 1.00 96.06 73 LEU A C 1
ATOM 567 O O . LEU A 1 73 ? 6.028 2.326 -11.344 1.00 96.06 73 LEU A O 1
ATOM 571 N N . THR A 1 74 ? 7.434 2.605 -9.618 1.00 97.38 74 THR A N 1
ATOM 572 C CA . THR A 1 74 ? 7.894 1.215 -9.548 1.00 97.38 74 THR A CA 1
ATOM 573 C C . THR A 1 74 ? 7.397 0.546 -8.267 1.00 97.38 74 THR A C 1
ATOM 575 O O . THR A 1 74 ? 7.360 1.167 -7.204 1.00 97.38 74 THR A O 1
ATOM 578 N N . ALA A 1 75 ? 7.075 -0.742 -8.351 1.00 97.94 75 ALA A N 1
ATOM 579 C CA . ALA A 1 75 ? 6.763 -1.598 -7.212 1.00 97.94 75 ALA A CA 1
ATOM 580 C C . ALA A 1 75 ? 7.601 -2.880 -7.235 1.00 97.94 75 ALA A C 1
ATOM 582 O O . ALA A 1 75 ? 8.057 -3.307 -8.293 1.00 97.94 75 ALA A O 1
ATOM 583 N N . TRP A 1 76 ? 7.799 -3.505 -6.075 1.00 97.88 76 TRP A N 1
ATOM 584 C CA . TRP A 1 76 ? 8.515 -4.777 -5.955 1.00 97.88 76 TRP A CA 1
ATOM 585 C C . TRP A 1 76 ? 7.555 -5.934 -5.710 1.00 97.88 76 TRP A C 1
ATOM 587 O O . TRP A 1 76 ? 6.592 -5.797 -4.947 1.00 97.88 76 TRP A O 1
ATOM 597 N N . VAL A 1 77 ? 7.838 -7.078 -6.329 1.00 97.50 77 VAL A N 1
ATOM 598 C CA . VAL A 1 77 ? 7.076 -8.319 -6.139 1.00 97.50 77 VAL A CA 1
ATOM 599 C C . VAL A 1 77 ? 7.760 -9.211 -5.109 1.00 97.50 77 VAL A C 1
ATOM 601 O O . VAL A 1 77 ? 7.088 -9.782 -4.254 1.00 97.50 77 VAL A O 1
ATOM 604 N N . GLN A 1 78 ? 9.093 -9.301 -5.137 1.00 94.81 78 GLN A N 1
ATOM 605 C CA . GLN A 1 78 ? 9.822 -10.130 -4.177 1.00 94.81 78 GLN A CA 1
ATOM 606 C C . GLN A 1 78 ? 9.744 -9.580 -2.739 1.00 94.81 78 GLN A C 1
ATOM 608 O O . GLN A 1 78 ? 9.765 -8.357 -2.547 1.00 94.81 78 GLN A O 1
ATOM 613 N N . PRO A 1 79 ? 9.697 -10.457 -1.718 1.00 91.44 79 PRO A N 1
ATOM 614 C CA . PRO A 1 79 ? 9.706 -10.036 -0.323 1.00 91.44 79 PRO A CA 1
ATOM 615 C C . PRO A 1 79 ? 10.996 -9.291 0.078 1.00 91.44 79 PRO A C 1
ATOM 617 O O . PRO A 1 79 ? 12.077 -9.712 -0.331 1.00 91.44 79 PRO A O 1
ATOM 620 N N . PRO A 1 80 ? 10.909 -8.254 0.935 1.00 90.31 80 PRO A N 1
ATOM 621 C CA . PRO A 1 80 ? 9.676 -7.638 1.434 1.00 90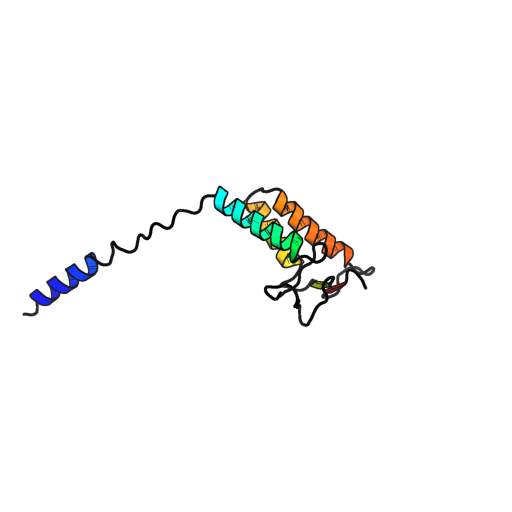.31 80 PRO A CA 1
ATOM 622 C C . PRO A 1 80 ? 9.078 -6.683 0.390 1.00 90.31 80 PRO A C 1
ATOM 624 O O . PRO A 1 80 ? 9.613 -5.612 0.181 1.00 90.31 80 PRO A O 1
ATOM 627 N N . GLY A 1 81 ? 7.961 -7.018 -0.256 1.00 95.12 81 GLY A N 1
ATOM 628 C CA . GLY A 1 81 ? 7.436 -6.243 -1.391 1.00 95.12 81 GLY A CA 1
ATOM 629 C C . GLY A 1 81 ? 5.950 -5.920 -1.281 1.00 95.12 81 GLY A C 1
ATOM 630 O O . GLY A 1 81 ? 5.343 -6.024 -0.216 1.00 95.12 81 GLY A O 1
ATOM 631 N N . THR A 1 82 ? 5.342 -5.587 -2.418 1.00 98.38 82 THR A N 1
ATOM 632 C CA . THR A 1 82 ? 3.893 -5.354 -2.544 1.00 98.38 82 THR A CA 1
ATOM 633 C C . THR A 1 82 ? 3.054 -6.491 -1.948 1.00 98.38 82 THR A C 1
ATOM 635 O O . THR A 1 82 ? 2.123 -6.177 -1.203 1.00 98.38 82 THR A O 1
ATOM 638 N N . PRO A 1 83 ? 3.373 -7.788 -2.171 1.00 98.06 83 PRO A N 1
ATOM 639 C CA . PRO A 1 83 ? 2.627 -8.873 -1.533 1.00 98.06 83 PRO A CA 1
ATOM 640 C C . PRO A 1 83 ? 2.715 -8.830 -0.004 1.00 98.06 83 PRO A C 1
ATOM 642 O O . PRO A 1 83 ? 1.701 -8.956 0.669 1.00 98.06 83 PRO A O 1
ATOM 645 N N . THR A 1 84 ? 3.901 -8.554 0.551 1.00 97.81 84 THR A N 1
ATOM 646 C CA . THR A 1 84 ? 4.126 -8.491 2.005 1.00 97.81 84 THR A CA 1
ATOM 647 C C . THR A 1 84 ? 3.305 -7.385 2.671 1.00 97.81 84 THR A C 1
ATOM 649 O O . THR A 1 84 ? 2.751 -7.589 3.750 1.00 97.81 84 THR A O 1
ATOM 652 N N . VAL A 1 85 ? 3.193 -6.217 2.031 1.00 98.19 85 VAL A N 1
ATOM 653 C CA . VAL A 1 85 ? 2.351 -5.117 2.533 1.00 98.19 85 VAL A CA 1
ATOM 654 C C . VAL A 1 85 ? 0.865 -5.480 2.440 1.00 98.19 85 VAL A C 1
ATOM 656 O O . VAL A 1 85 ? 0.121 -5.264 3.396 1.00 98.19 85 VAL A O 1
ATOM 659 N N . GLY A 1 86 ? 0.448 -6.082 1.322 1.00 98.38 86 GLY A N 1
ATOM 660 C CA . GLY A 1 86 ? -0.918 -6.570 1.126 1.00 98.38 86 GLY A CA 1
ATOM 661 C C . GLY A 1 86 ? -1.346 -7.599 2.170 1.00 98.38 86 GLY A C 1
ATOM 662 O O . GLY A 1 86 ? -2.422 -7.468 2.755 1.00 98.38 86 GLY A O 1
ATOM 663 N N . ASP A 1 87 ? -0.480 -8.569 2.463 1.00 98.38 87 ASP A N 1
ATOM 664 C CA . ASP A 1 87 ? -0.702 -9.570 3.509 1.00 98.38 87 ASP A CA 1
ATOM 665 C C . ASP A 1 87 ? -0.830 -8.917 4.889 1.00 98.38 87 ASP A C 1
ATOM 667 O O . ASP A 1 87 ? -1.717 -9.281 5.660 1.00 98.38 87 ASP A O 1
ATOM 671 N N . GLY A 1 88 ? -0.015 -7.896 5.182 1.00 98.12 88 GLY A N 1
ATOM 672 C CA . GLY A 1 88 ? -0.128 -7.115 6.415 1.00 98.12 88 GLY A CA 1
ATOM 673 C C . GLY A 1 88 ? -1.487 -6.419 6.559 1.00 98.12 88 GLY A C 1
ATOM 674 O O . GLY A 1 88 ? -2.098 -6.464 7.629 1.00 98.12 88 GLY A O 1
ATOM 675 N N . TYR A 1 89 ? -2.004 -5.820 5.482 1.00 98.62 89 TYR A N 1
ATOM 676 C CA . TYR A 1 89 ? -3.346 -5.230 5.479 1.00 98.62 89 TYR A CA 1
ATOM 677 C C . TYR A 1 89 ? -4.448 -6.279 5.622 1.00 98.62 89 TYR A C 1
ATOM 679 O O . TYR A 1 89 ? -5.392 -6.075 6.389 1.00 98.62 89 TYR A O 1
ATOM 687 N N . LEU A 1 90 ? -4.333 -7.403 4.915 1.00 98.56 90 LEU A N 1
ATOM 688 C CA . LEU A 1 90 ? -5.322 -8.473 4.960 1.00 98.56 90 LEU A CA 1
ATOM 689 C C . LEU A 1 90 ? -5.383 -9.127 6.344 1.00 98.56 90 LEU A C 1
ATOM 691 O O . LEU A 1 90 ? -6.472 -9.411 6.842 1.00 98.56 90 LEU A O 1
ATOM 695 N N . GLU A 1 91 ? -4.237 -9.317 6.990 1.00 98.50 91 GLU A N 1
ATOM 696 C CA . GLU A 1 91 ? -4.172 -9.840 8.351 1.00 98.50 91 GLU A CA 1
ATOM 697 C C . GLU A 1 91 ? -4.777 -8.857 9.356 1.00 98.50 91 GLU A C 1
ATOM 699 O O . GLU A 1 91 ? -5.639 -9.226 10.155 1.00 98.50 91 GLU A O 1
ATOM 704 N N . ALA A 1 92 ? -4.428 -7.572 9.252 1.00 97.62 92 ALA A N 1
ATOM 705 C CA . ALA A 1 92 ? -5.038 -6.542 10.083 1.00 97.62 92 ALA A CA 1
ATOM 706 C C . ALA A 1 92 ? -6.567 -6.482 9.891 1.00 97.62 92 ALA A C 1
ATOM 708 O O . ALA A 1 92 ? -7.307 -6.280 10.859 1.00 97.62 92 ALA A O 1
ATOM 709 N N . TYR A 1 93 ? -7.063 -6.689 8.665 1.00 98.44 93 TYR A N 1
ATOM 710 C CA . TYR A 1 93 ? -8.496 -6.799 8.395 1.00 98.44 93 TYR A CA 1
ATOM 711 C C . TYR A 1 93 ? -9.119 -8.017 9.085 1.00 98.44 93 TYR A C 1
ATOM 713 O O . TYR A 1 93 ? -10.137 -7.864 9.754 1.00 98.44 93 TYR A O 1
ATOM 721 N N . ARG A 1 94 ? -8.510 -9.206 8.981 1.00 98.38 94 ARG A N 1
ATOM 722 C CA . ARG A 1 94 ? -9.018 -10.426 9.638 1.00 98.38 94 ARG A CA 1
ATOM 723 C C . ARG A 1 94 ? -9.127 -10.269 11.153 1.00 98.38 94 ARG A C 1
ATOM 725 O O . ARG A 1 94 ? -10.084 -10.765 11.738 1.00 98.38 94 ARG A O 1
ATOM 732 N N . LEU A 1 95 ? -8.179 -9.562 11.766 1.00 96.50 95 LEU A N 1
ATOM 733 C CA . LEU A 1 95 ? -8.137 -9.355 13.215 1.00 96.50 95 LEU A CA 1
ATOM 734 C C . LEU A 1 95 ? -9.105 -8.273 13.712 1.00 96.50 95 LEU A C 1
ATOM 736 O O . LEU A 1 95 ? -9.580 -8.356 14.840 1.00 96.50 95 LEU A O 1
ATOM 740 N N . SER A 1 96 ? -9.386 -7.247 12.904 1.00 95.69 96 SER A N 1
ATOM 741 C CA . SER A 1 96 ? -10.116 -6.050 13.361 1.00 95.69 96 SER A CA 1
ATOM 742 C C . SER A 1 96 ? -11.464 -5.807 12.677 1.00 95.69 96 SER A C 1
ATOM 744 O O . SER A 1 96 ? -12.248 -4.970 13.131 1.00 95.69 96 SER A O 1
ATOM 746 N N . GLY A 1 97 ? -11.714 -6.463 11.542 1.00 97.12 97 GLY A N 1
ATOM 747 C CA . GLY A 1 97 ? -12.890 -6.271 10.696 1.00 97.12 97 GLY A CA 1
ATOM 748 C C . GLY A 1 97 ? -13.011 -4.883 10.054 1.00 97.12 97 GLY A C 1
ATOM 749 O O . GLY A 1 97 ? -14.046 -4.594 9.453 1.00 97.12 97 GLY A O 1
ATOM 750 N N . LYS A 1 98 ? -12.010 -3.994 10.169 1.00 98.12 98 LYS A N 1
ATOM 751 C CA . LYS A 1 98 ? -12.139 -2.608 9.684 1.00 98.12 98 LYS A CA 1
ATOM 752 C C . LYS A 1 98 ? -12.057 -2.556 8.145 1.00 98.12 98 LYS A C 1
ATOM 754 O O . LYS A 1 98 ? -11.009 -2.890 7.590 1.00 98.12 98 LYS A O 1
ATOM 759 N N . PRO A 1 99 ? -13.098 -2.084 7.430 1.00 98.12 99 PRO A N 1
ATOM 760 C CA . PRO A 1 99 ? -13.167 -2.192 5.967 1.00 98.12 99 PRO A CA 1
ATOM 761 C C . PRO A 1 99 ? -12.025 -1.508 5.207 1.00 98.12 99 PRO A C 1
ATOM 763 O O . PRO A 1 99 ? -11.603 -1.996 4.163 1.00 98.12 99 PRO A O 1
ATOM 766 N N . PHE A 1 100 ? -11.477 -0.407 5.736 1.00 98.12 100 PHE A N 1
ATOM 767 C CA . PHE A 1 100 ? -10.398 0.333 5.070 1.00 98.12 100 PHE A CA 1
ATOM 768 C C . PHE A 1 100 ? -9.120 -0.498 4.870 1.00 98.12 100 PHE A C 1
ATOM 770 O O . PHE A 1 100 ? -8.334 -0.189 3.976 1.00 98.12 100 PHE A O 1
ATOM 777 N N . LEU A 1 101 ? -8.916 -1.537 5.686 1.00 98.69 101 LEU A N 1
ATOM 778 C CA . LEU A 1 101 ? -7.790 -2.465 5.580 1.00 98.69 101 LEU A CA 1
ATOM 779 C C . LEU A 1 101 ? -7.981 -3.437 4.416 1.00 98.69 101 LEU A C 1
ATOM 781 O O . LEU A 1 101 ? -7.043 -3.683 3.665 1.00 98.69 101 LEU A O 1
ATOM 785 N N . LEU A 1 102 ? -9.205 -3.936 4.219 1.00 98.75 102 LEU A N 1
ATOM 786 C CA . LEU A 1 102 ? -9.516 -4.795 3.079 1.00 98.75 102 LEU A CA 1
ATOM 787 C C . LEU A 1 102 ? -9.375 -4.034 1.759 1.00 98.75 102 LEU A C 1
ATOM 789 O O . LEU A 1 102 ? -8.827 -4.571 0.801 1.00 98.75 102 LEU A O 1
ATOM 793 N N . GLU A 1 103 ? -9.815 -2.775 1.715 1.00 98.69 103 GLU A N 1
ATOM 794 C CA . GLU A 1 103 ? -9.623 -1.941 0.526 1.00 98.69 103 GLU A CA 1
ATOM 795 C C . GLU A 1 103 ? -8.137 -1.668 0.252 1.00 98.69 103 GLU A C 1
ATOM 797 O O . GLU A 1 103 ? -7.705 -1.757 -0.894 1.00 98.69 103 GLU A O 1
ATOM 802 N N . ALA A 1 104 ? -7.326 -1.446 1.293 1.00 98.75 104 ALA A N 1
ATOM 803 C CA . ALA A 1 104 ? -5.875 -1.319 1.143 1.00 98.75 104 ALA A CA 1
ATOM 804 C C . ALA A 1 104 ? -5.231 -2.608 0.589 1.00 98.75 104 ALA A C 1
ATOM 806 O O . ALA A 1 104 ? -4.421 -2.552 -0.334 1.00 98.75 104 ALA A O 1
ATOM 807 N N . ALA A 1 105 ? -5.627 -3.782 1.094 1.00 98.81 105 ALA A N 1
ATOM 808 C CA . ALA A 1 105 ? -5.169 -5.076 0.575 1.00 98.81 105 ALA A CA 1
ATOM 809 C C . ALA A 1 105 ? -5.631 -5.326 -0.877 1.00 98.81 105 ALA A C 1
ATOM 811 O O . ALA A 1 105 ? -4.918 -5.922 -1.685 1.00 98.81 105 ALA A O 1
ATOM 812 N N . ARG A 1 106 ? -6.827 -4.853 -1.246 1.00 98.88 106 ARG A N 1
ATOM 813 C CA . ARG A 1 106 ? -7.329 -4.940 -2.623 1.00 98.88 106 ARG A CA 1
ATOM 814 C C . ARG A 1 106 ? -6.474 -4.110 -3.577 1.00 98.88 106 ARG A C 1
ATOM 816 O O . ARG A 1 106 ? -6.164 -4.585 -4.667 1.00 98.88 106 ARG A O 1
ATOM 823 N N . GLU A 1 107 ? -6.075 -2.905 -3.176 1.00 98.81 107 GLU A N 1
ATOM 824 C CA . GLU A 1 107 ? -5.196 -2.040 -3.972 1.00 98.81 107 GLU A CA 1
ATOM 825 C C . GLU A 1 107 ? -3.853 -2.716 -4.272 1.00 98.81 107 GLU A C 1
ATOM 827 O O . GLU A 1 107 ? -3.404 -2.687 -5.419 1.00 98.81 107 GLU A O 1
ATOM 832 N N . THR A 1 108 ? -3.253 -3.407 -3.294 1.00 98.75 108 THR A N 1
ATOM 833 C CA . THR A 1 108 ? -2.010 -4.165 -3.524 1.00 98.75 108 THR A CA 1
ATOM 834 C C . THR A 1 108 ? -2.225 -5.335 -4.478 1.00 98.75 108 THR A C 1
ATOM 836 O O . THR A 1 108 ? -1.406 -5.574 -5.365 1.00 98.75 108 THR A O 1
ATOM 839 N N . GLY A 1 109 ? -3.351 -6.044 -4.351 1.00 98.56 109 GLY A N 1
ATOM 840 C CA . GLY A 1 109 ? -3.725 -7.115 -5.275 1.00 98.56 109 GLY A CA 1
ATOM 841 C C . GLY A 1 109 ? -3.901 -6.615 -6.712 1.00 98.56 109 GLY A C 1
ATOM 842 O O . GLY A 1 109 ? -3.374 -7.213 -7.647 1.00 98.56 109 GLY A O 1
ATOM 843 N N . LEU A 1 110 ? -4.580 -5.481 -6.902 1.00 98.69 110 LEU A N 1
ATOM 844 C CA . LEU A 1 110 ? -4.761 -4.867 -8.221 1.00 98.69 110 LEU A CA 1
ATOM 845 C C . LEU A 1 110 ? -3.443 -4.341 -8.807 1.00 98.69 110 LEU A C 1
ATOM 847 O O . LEU A 1 110 ? -3.233 -4.430 -10.019 1.00 98.69 110 LEU A O 1
ATOM 851 N N . ALA A 1 111 ? -2.531 -3.844 -7.968 1.00 98.50 111 ALA A N 1
ATOM 852 C CA . ALA A 1 111 ? -1.186 -3.479 -8.395 1.00 98.50 111 ALA A CA 1
ATOM 853 C C . ALA A 1 111 ? -0.430 -4.690 -8.968 1.00 98.50 111 ALA A C 1
ATOM 855 O O . ALA A 1 111 ? 0.138 -4.582 -10.055 1.00 98.50 111 ALA A O 1
ATOM 856 N N . LEU A 1 112 ? -0.508 -5.851 -8.305 1.00 98.38 112 LEU A N 1
ATOM 857 C CA . LEU A 1 112 ? 0.058 -7.104 -8.812 1.00 98.38 112 LEU A CA 1
ATOM 858 C C . LEU A 1 112 ? -0.618 -7.547 -10.115 1.00 98.38 112 LEU A C 1
ATOM 860 O O . LEU A 1 112 ? 0.082 -7.881 -11.064 1.00 98.38 112 LEU A O 1
ATOM 864 N N . VAL A 1 113 ? -1.952 -7.503 -10.210 1.00 97.94 113 VAL A N 1
ATOM 865 C CA . VAL A 1 113 ? -2.676 -7.874 -11.445 1.00 97.94 113 VAL A CA 1
ATOM 866 C C . VAL A 1 113 ? -2.185 -7.067 -12.649 1.00 97.94 113 VAL A C 1
ATOM 868 O O . VAL A 1 113 ? -1.957 -7.636 -13.712 1.00 97.94 113 VAL A O 1
ATOM 871 N N . ARG A 1 114 ? -1.959 -5.758 -12.491 1.00 96.88 114 ARG A N 1
ATOM 872 C CA . ARG A 1 114 ? -1.454 -4.913 -13.587 1.00 96.88 114 ARG A CA 1
ATOM 873 C C . ARG A 1 114 ? -0.022 -5.235 -14.006 1.00 96.88 114 ARG A C 1
ATOM 875 O O . ARG A 1 114 ? 0.321 -5.003 -15.157 1.00 96.88 114 ARG A O 1
ATOM 882 N N . GLY A 1 115 ? 0.798 -5.752 -13.094 1.00 96.19 115 GLY A N 1
ATOM 883 C CA . GLY A 1 115 ? 2.170 -6.170 -13.386 1.00 96.19 115 GLY A CA 1
ATOM 884 C C . GLY A 1 115 ? 2.304 -7.604 -13.894 1.00 96.19 115 GLY A C 1
ATOM 885 O O . GLY A 1 115 ? 3.425 -8.084 -14.044 1.00 96.19 115 GLY A O 1
ATOM 886 N N . GLN A 1 116 ? 1.196 -8.319 -14.108 1.00 97.31 116 GLN A N 1
ATOM 887 C CA . GLN A 1 116 ? 1.241 -9.703 -14.565 1.00 97.31 116 GLN A CA 1
ATOM 888 C C . GLN A 1 116 ? 1.698 -9.782 -16.030 1.00 97.31 116 GLN A C 1
ATOM 890 O O . GLN A 1 116 ? 1.193 -9.071 -16.901 1.00 97.31 116 GLN A O 1
ATOM 895 N N . LEU A 1 117 ? 2.637 -10.684 -16.319 1.00 95.75 117 LEU A N 1
ATOM 896 C CA . LEU A 1 117 ? 3.103 -10.923 -17.685 1.00 95.75 117 LEU A CA 1
ATOM 897 C C . LEU A 1 117 ? 2.022 -11.644 -18.503 1.00 95.75 117 LEU A C 1
ATOM 899 O O . LEU A 1 117 ? 1.270 -12.463 -17.976 1.00 95.75 117 LEU A O 1
ATOM 903 N N . ARG A 1 118 ? 1.990 -11.424 -19.826 1.00 94.75 118 ARG A N 1
ATOM 904 C CA . ARG A 1 118 ? 1.062 -12.140 -20.732 1.00 94.75 118 ARG A CA 1
ATOM 905 C C . ARG A 1 118 ? 1.228 -13.661 -20.683 1.00 94.75 118 ARG A C 1
ATOM 907 O O . ARG A 1 118 ? 0.268 -14.386 -20.912 1.00 94.75 118 ARG A O 1
ATOM 914 N N . SER A 1 119 ? 2.437 -14.136 -20.391 1.00 96.62 119 SER A N 1
ATOM 915 C CA . SER A 1 119 ? 2.759 -15.553 -20.190 1.00 96.62 119 SER A CA 1
ATOM 916 C C . SER A 1 119 ? 2.276 -16.117 -18.847 1.00 96.62 119 SER A C 1
ATOM 918 O O . SER A 1 119 ? 2.440 -17.308 -18.602 1.00 96.62 119 SER A O 1
ATOM 920 N N . GLY A 1 120 ? 1.721 -15.279 -17.968 1.00 95.62 120 GLY A N 1
ATOM 921 C CA . GLY A 1 120 ? 1.527 -15.577 -16.554 1.00 95.62 120 GLY A CA 1
ATOM 922 C C . GLY A 1 120 ? 2.770 -15.262 -15.715 1.00 95.62 120 GLY A C 1
ATOM 923 O O . GLY A 1 120 ? 3.855 -15.011 -16.243 1.00 95.62 120 GLY A O 1
ATOM 924 N N . GLY A 1 121 ? 2.596 -15.278 -14.392 1.00 96.62 121 GLY A N 1
ATOM 925 C CA . GLY A 1 121 ? 3.639 -14.912 -13.432 1.00 96.62 121 GLY A CA 1
ATOM 926 C C . GLY A 1 121 ? 3.946 -13.411 -13.398 1.00 96.62 121 GLY A C 1
ATOM 927 O O . GLY A 1 121 ? 3.215 -12.592 -13.960 1.00 96.62 121 GLY A O 1
ATOM 928 N N . TRP A 1 122 ? 5.034 -13.066 -12.716 1.00 97.38 122 TRP A N 1
ATOM 929 C CA . TRP A 1 122 ? 5.505 -11.696 -12.529 1.00 97.38 122 TRP A CA 1
ATOM 930 C C . TRP A 1 122 ? 7.012 -11.638 -12.722 1.00 97.38 122 TRP A C 1
ATOM 932 O O . TRP A 1 122 ? 7.717 -12.588 -12.377 1.00 97.38 122 TRP A O 1
ATOM 942 N N . ASP A 1 123 ? 7.492 -10.506 -13.224 1.00 95.62 123 ASP A N 1
ATOM 943 C CA . ASP A 1 123 ? 8.885 -10.129 -13.018 1.00 95.62 123 ASP A CA 1
ATOM 944 C C . ASP A 1 123 ? 9.120 -9.768 -11.533 1.00 95.62 123 ASP A C 1
ATOM 946 O O . ASP A 1 123 ? 8.176 -9.620 -10.749 1.00 95.62 123 ASP A O 1
ATOM 950 N N . TYR A 1 124 ? 10.376 -9.624 -11.111 1.00 94.69 124 TYR A N 1
ATOM 951 C CA . TYR A 1 124 ? 10.713 -9.279 -9.725 1.00 94.69 124 TYR A CA 1
ATOM 952 C C . TYR A 1 124 ? 10.228 -7.872 -9.323 1.00 94.69 124 TYR A C 1
ATOM 954 O O . TYR A 1 124 ? 10.046 -7.602 -8.128 1.00 94.69 124 TYR A O 1
ATOM 962 N N . ARG A 1 125 ? 9.969 -6.995 -10.305 1.00 95.94 125 ARG A N 1
ATOM 963 C CA . ARG A 1 125 ? 9.419 -5.642 -10.138 1.00 95.94 125 ARG A CA 1
ATOM 964 C C . ARG A 1 125 ? 8.304 -5.344 -11.143 1.00 95.94 125 ARG A C 1
ATOM 966 O O . ARG A 1 125 ? 8.134 -6.048 -12.129 1.00 95.94 125 ARG A O 1
ATOM 973 N N . ILE A 1 126 ? 7.571 -4.262 -10.898 1.00 97.38 126 ILE A N 1
ATOM 974 C CA . ILE A 1 126 ? 6.525 -3.731 -11.779 1.00 97.38 126 ILE A CA 1
ATOM 975 C C . ILE A 1 126 ? 6.836 -2.261 -12.052 1.00 97.38 126 ILE A C 1
ATOM 977 O O . ILE A 1 126 ? 7.064 -1.507 -11.107 1.00 97.38 126 ILE A O 1
ATOM 981 N N . GLU A 1 127 ? 6.812 -1.847 -13.316 1.00 95.69 127 GLU A N 1
ATOM 982 C CA . GLU A 1 127 ? 6.861 -0.440 -13.731 1.00 95.69 127 GLU A CA 1
ATOM 983 C C . GLU A 1 127 ? 5.488 -0.043 -14.278 1.00 95.69 127 GLU A C 1
ATOM 985 O O . GLU A 1 127 ? 4.994 -0.648 -15.227 1.00 95.69 127 GLU A O 1
ATOM 990 N N . PHE A 1 128 ? 4.834 0.929 -13.637 1.00 94.88 128 PHE A N 1
ATOM 991 C CA . PHE A 1 128 ? 3.479 1.354 -14.011 1.00 94.88 128 PHE A CA 1
ATOM 992 C C . PHE A 1 128 ? 3.447 2.405 -15.130 1.00 94.88 128 PHE A C 1
ATOM 994 O O . PHE A 1 128 ? 2.363 2.727 -15.611 1.00 94.88 128 PHE A O 1
ATOM 1001 N N . ASP A 1 129 ? 4.609 2.930 -15.520 1.00 89.44 129 ASP A N 1
ATOM 1002 C CA . ASP A 1 129 ? 4.810 3.855 -16.642 1.00 89.44 129 ASP A CA 1
ATOM 1003 C C . ASP A 1 129 ? 6.112 3.458 -17.371 1.00 89.44 129 ASP A C 1
ATOM 1005 O O . ASP A 1 129 ? 7.174 3.994 -17.044 1.00 89.44 129 ASP A O 1
ATOM 1009 N N . PRO A 1 130 ? 6.055 2.396 -18.198 1.00 71.31 130 PRO A N 1
ATOM 1010 C CA . PRO A 1 130 ? 7.222 1.758 -18.813 1.00 71.31 130 PRO A CA 1
ATOM 1011 C C . PRO A 1 130 ? 7.772 2.491 -20.046 1.00 71.31 130 PRO A C 1
ATOM 1013 O O . PRO A 1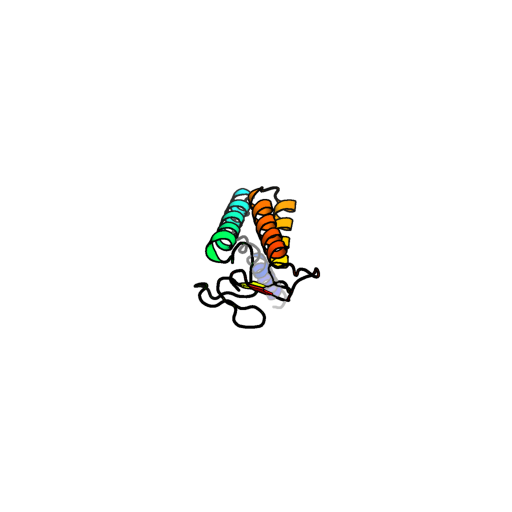 130 ? 6.989 3.158 -20.760 1.00 71.31 130 PRO A O 1
#

Sequence (130 aa):
MRTIVRFCVAVSFFLCGIASRLCATELTEGEAVRALEKAVQFFRKEVSAQGGYLWRYSQDLSKREGEGKAGPLTAWVQPPGTPTVGDGYLEAYRLSGKPFLLEAARETGLALVRGQLRSGGWDYRIEFDP

Radius of gyration: 24.41 Å; chains: 1; bounding box: 42×28×84 Å

Foldseek 3Di:
DVVVVVVVVVVVVVVVVPPPPPPPPPQDPVNVVVVVVVVLVCCVPPQDLQLWHADDADPNRPFGDHPHTDDSNKWFDDPVTLQVVLVVLVVVCVVNVDVVSVVSSVRSVVQVVVQADPVGDHDRMRGPPD

pLDDT: mean 87.08, std 19.4, range [39.59, 98.88]

Secondary structure (DSSP, 8-state):
-HHHHHHHHHHHHHSSSSTT----PPPPHHHHHHHHHHHHHHIIIII-BTTB--SEE-TTS--EESSSB--TTEEE-SSSSHHHHHHHHHHHHHHH--HHHHHHHHHHHHHHHHTB-TTSSB-SEEES--